Protein AF-A0A924D1F7-F1 (afdb_monomer_lite)

pLDDT: mean 84.64, std 11.6, range [33.31, 94.0]

Structure (mmCIF, N/CA/C/O backbone):
data_AF-A0A924D1F7-F1
#
_entry.id   AF-A0A924D1F7-F1
#
loop_
_atom_site.group_PDB
_atom_site.id
_atom_site.type_symbol
_atom_site.label_atom_id
_atom_site.label_alt_id
_atom_site.label_comp_id
_atom_site.label_asym_id
_atom_site.label_entity_id
_atom_site.label_seq_id
_atom_site.pdbx_PDB_ins_code
_atom_site.Cartn_x
_atom_site.Cartn_y
_atom_site.Cartn_z
_atom_site.occupancy
_atom_site.B_iso_or_equiv
_atom_site.auth_seq_id
_atom_site.auth_comp_id
_atom_site.auth_asym_id
_atom_site.auth_atom_id
_atom_site.pdbx_PDB_model_num
ATOM 1 N N . THR A 1 1 ? 21.560 -17.458 1.253 1.00 38.59 1 THR A N 1
ATOM 2 C CA . THR A 1 1 ? 20.793 -17.223 0.011 1.00 38.59 1 THR A CA 1
ATOM 3 C C . THR A 1 1 ? 19.340 -17.024 0.379 1.00 38.59 1 THR A C 1
ATOM 5 O O . THR A 1 1 ? 18.522 -17.927 0.281 1.00 38.59 1 THR A O 1
ATOM 8 N N . THR A 1 2 ? 19.023 -15.849 0.911 1.00 34.97 2 THR A N 1
ATOM 9 C CA . THR A 1 2 ? 17.670 -15.541 1.378 1.00 34.97 2 THR A CA 1
ATOM 10 C C . THR A 1 2 ? 16.852 -15.174 0.149 1.00 34.97 2 THR A C 1
ATOM 12 O O . THR A 1 2 ? 17.032 -14.096 -0.413 1.00 34.97 2 THR A O 1
ATOM 15 N N . MET A 1 3 ? 16.043 -16.114 -0.347 1.00 33.31 3 MET A N 1
ATOM 16 C CA . MET A 1 3 ? 15.095 -15.816 -1.418 1.00 33.31 3 MET A CA 1
ATOM 17 C C . MET A 1 3 ? 14.182 -14.687 -0.944 1.00 33.31 3 MET A C 1
ATOM 19 O O . MET A 1 3 ? 13.693 -14.732 0.185 1.00 33.31 3 MET A O 1
ATOM 23 N N . ALA A 1 4 ? 13.990 -13.676 -1.797 1.00 38.66 4 ALA A N 1
ATOM 24 C CA . ALA A 1 4 ? 13.008 -12.621 -1.588 1.00 38.66 4 ALA A CA 1
ATOM 25 C C . ALA A 1 4 ? 11.706 -13.271 -1.113 1.00 38.66 4 ALA A C 1
ATOM 27 O O . ALA A 1 4 ? 11.210 -14.179 -1.781 1.00 38.66 4 ALA A O 1
ATOM 28 N N . GLY A 1 5 ? 11.219 -12.873 0.061 1.00 42.47 5 GLY A N 1
ATOM 29 C CA . GLY A 1 5 ? 10.042 -13.466 0.679 1.00 42.47 5 GLY A CA 1
ATOM 30 C C . GLY A 1 5 ? 8.846 -13.458 -0.273 1.00 42.47 5 GLY A C 1
ATOM 31 O O . GLY A 1 5 ? 8.132 -12.469 -0.374 1.00 42.47 5 GLY A O 1
ATOM 32 N N . GLY A 1 6 ? 8.638 -14.576 -0.969 1.00 53.06 6 GLY A N 1
ATOM 33 C CA . GLY A 1 6 ? 7.310 -15.068 -1.301 1.00 53.06 6 GLY A CA 1
ATOM 34 C C . GLY A 1 6 ? 6.736 -14.852 -2.699 1.00 53.06 6 GLY A C 1
ATOM 35 O O . GLY A 1 6 ? 5.594 -15.252 -2.868 1.00 53.06 6 GLY A O 1
ATOM 36 N N . LEU A 1 7 ? 7.424 -14.300 -3.713 1.00 58.84 7 LEU A N 1
ATOM 37 C CA . LEU A 1 7 ? 6.820 -14.167 -5.063 1.00 58.84 7 LEU A CA 1
ATOM 38 C C . LEU A 1 7 ? 7.816 -14.409 -6.222 1.00 58.84 7 LEU A C 1
ATOM 40 O O . LEU A 1 7 ? 8.256 -13.457 -6.870 1.00 58.84 7 LEU A O 1
ATOM 44 N N . PRO A 1 8 ? 8.144 -15.674 -6.564 1.00 72.38 8 PRO A N 1
ATOM 45 C CA . PRO A 1 8 ? 9.026 -16.014 -7.694 1.00 72.38 8 PRO A CA 1
ATOM 46 C C . PRO A 1 8 ? 8.592 -15.392 -9.030 1.00 72.38 8 PRO A C 1
ATOM 48 O O . PRO A 1 8 ? 9.421 -15.010 -9.856 1.00 72.38 8 PRO A O 1
ATOM 51 N N . TYR A 1 9 ? 7.279 -15.248 -9.226 1.00 76.00 9 TYR A N 1
ATOM 52 C CA . TYR A 1 9 ? 6.703 -14.589 -10.395 1.00 76.00 9 TYR A CA 1
ATOM 53 C C . TYR A 1 9 ? 7.104 -13.111 -10.492 1.00 76.00 9 TYR A C 1
ATOM 55 O O . TYR A 1 9 ? 7.444 -12.639 -11.573 1.00 76.00 9 TYR A O 1
ATOM 63 N N . LEU A 1 10 ? 7.126 -12.397 -9.364 1.00 76.62 10 LEU A N 1
ATOM 64 C CA . LEU A 1 10 ? 7.459 -10.977 -9.321 1.00 76.62 10 LEU A CA 1
ATOM 65 C C . LEU A 1 10 ? 8.921 -10.738 -9.708 1.00 76.62 10 LEU A C 1
ATOM 67 O O . LEU A 1 10 ? 9.206 -9.870 -10.526 1.00 76.62 10 LEU A O 1
ATOM 71 N N . VAL A 1 11 ? 9.840 -11.560 -9.191 1.00 83.12 11 VAL A N 1
ATOM 72 C CA . VAL A 1 11 ? 11.266 -11.494 -9.557 1.00 83.12 11 VAL A CA 1
ATOM 73 C C . VAL A 1 11 ? 11.446 -11.724 -11.057 1.00 83.12 11 VAL A C 1
ATOM 75 O O . VAL A 1 11 ? 12.162 -10.975 -11.721 1.00 83.12 11 VAL A O 1
ATOM 78 N N . ARG A 1 12 ? 10.753 -12.725 -11.615 1.00 87.12 12 ARG A N 1
ATOM 79 C CA . ARG A 1 12 ? 10.795 -13.012 -13.053 1.00 87.12 12 ARG A CA 1
ATOM 80 C C . ARG A 1 12 ? 10.234 -11.859 -13.884 1.00 87.12 12 ARG A C 1
ATOM 82 O O . ARG A 1 12 ? 10.818 -11.523 -14.911 1.00 87.12 12 ARG A O 1
ATOM 89 N N . LEU A 1 13 ? 9.130 -11.257 -13.447 1.00 87.62 13 LEU A N 1
ATOM 90 C CA . LEU A 1 13 ? 8.507 -10.122 -14.123 1.00 87.62 13 LEU A CA 1
ATOM 91 C C . LEU A 1 13 ? 9.437 -8.902 -14.139 1.00 87.62 13 LEU A C 1
ATOM 93 O O . LEU A 1 13 ? 9.638 -8.313 -15.197 1.00 87.62 13 LEU A O 1
ATOM 97 N N . ILE A 1 14 ? 10.055 -8.568 -13.003 1.00 88.62 14 ILE A N 1
ATOM 98 C CA . ILE A 1 14 ? 11.011 -7.455 -12.904 1.00 88.62 14 ILE A CA 1
ATOM 99 C C . ILE A 1 14 ? 12.223 -7.710 -13.804 1.00 88.62 14 ILE A C 1
ATOM 101 O O . ILE A 1 14 ? 12.596 -6.838 -14.584 1.00 88.62 14 ILE A O 1
ATOM 105 N N . ALA A 1 15 ? 12.811 -8.909 -13.754 1.00 89.50 15 ALA A N 1
ATOM 106 C CA . ALA A 1 15 ? 13.954 -9.256 -14.599 1.00 89.50 15 ALA A CA 1
ATOM 107 C C . ALA A 1 15 ? 13.609 -9.172 -16.096 1.00 89.50 15 ALA A C 1
ATOM 109 O O . ALA A 1 15 ? 14.399 -8.664 -16.892 1.00 89.50 15 ALA A O 1
ATOM 110 N N . HIS A 1 16 ? 12.410 -9.622 -16.477 1.00 91.81 16 HIS A N 1
ATOM 111 C CA . HIS A 1 16 ? 11.928 -9.514 -17.849 1.00 91.81 16 HIS A CA 1
ATOM 112 C C . HIS A 1 16 ? 11.778 -8.050 -18.289 1.00 91.81 16 HIS A C 1
ATOM 114 O O . HIS A 1 16 ? 12.296 -7.675 -19.339 1.00 91.81 16 HIS A O 1
ATOM 120 N N . GLN A 1 17 ? 11.142 -7.211 -17.466 1.00 92.31 17 GLN A N 1
ATOM 121 C CA . GLN A 1 17 ? 10.971 -5.782 -17.744 1.00 92.31 17 GLN A CA 1
ATOM 122 C C . GLN A 1 17 ? 12.311 -5.030 -17.807 1.00 92.31 17 GLN A C 1
ATOM 124 O O . GLN A 1 17 ? 12.478 -4.152 -18.651 1.00 92.31 17 GLN A O 1
ATOM 129 N N . ALA A 1 18 ? 13.291 -5.407 -16.980 1.00 92.12 18 ALA A N 1
ATOM 130 C CA . ALA A 1 18 ? 14.633 -4.821 -17.009 1.00 92.12 18 ALA A CA 1
ATOM 131 C C . ALA A 1 18 ? 15.386 -5.195 -18.294 1.00 92.12 18 ALA A C 1
ATOM 133 O O . ALA A 1 18 ? 16.051 -4.353 -18.896 1.00 92.12 18 ALA A O 1
ATOM 134 N N . GLY A 1 19 ? 15.227 -6.438 -18.761 1.00 91.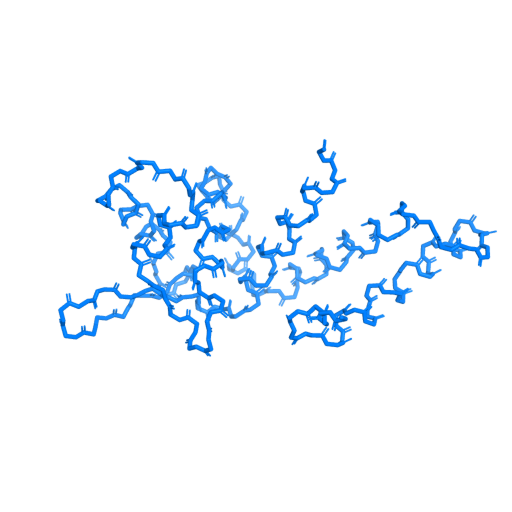88 19 GLY A N 1
ATOM 135 C CA . GLY A 1 19 ? 15.736 -6.870 -20.061 1.00 91.88 19 GLY A CA 1
ATOM 136 C C . GLY A 1 19 ? 15.128 -6.074 -21.219 1.00 91.88 19 GLY A C 1
ATOM 137 O O . GLY A 1 19 ? 15.863 -5.618 -22.092 1.00 91.88 19 GLY A O 1
ATOM 138 N N . LEU A 1 20 ? 13.810 -5.842 -21.201 1.00 94.00 20 LEU A N 1
ATOM 139 C CA . LEU A 1 20 ? 13.142 -5.006 -22.205 1.00 94.00 20 LEU A CA 1
ATOM 140 C C . LEU A 1 20 ? 13.658 -3.560 -22.179 1.00 94.00 20 LEU A C 1
ATOM 142 O O . LEU A 1 20 ? 13.978 -3.021 -23.231 1.00 94.00 20 LEU A O 1
ATOM 146 N N . ALA A 1 21 ? 13.827 -2.957 -20.998 1.00 92.62 21 ALA A N 1
ATOM 147 C CA . ALA A 1 21 ? 14.371 -1.602 -20.871 1.00 92.62 21 ALA A CA 1
ATOM 148 C C . ALA A 1 21 ? 15.816 -1.482 -21.403 1.00 92.62 21 ALA A C 1
ATOM 150 O O . ALA A 1 21 ? 16.157 -0.503 -22.073 1.00 92.62 21 ALA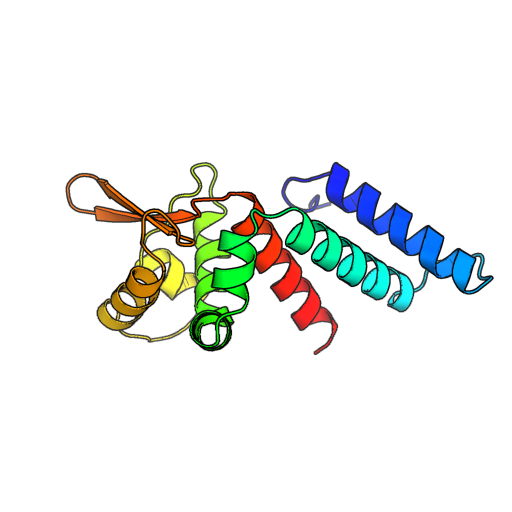 A O 1
ATOM 151 N N . ALA A 1 22 ? 16.658 -2.494 -21.170 1.00 92.38 22 ALA A N 1
ATOM 152 C CA . ALA A 1 22 ? 18.009 -2.536 -21.726 1.00 92.38 22 ALA A CA 1
ATOM 153 C C . ALA A 1 22 ? 17.996 -2.644 -23.264 1.00 92.38 22 ALA A C 1
ATOM 155 O O . ALA A 1 22 ? 18.752 -1.935 -23.936 1.00 92.38 22 ALA A O 1
ATOM 156 N N . LEU A 1 23 ? 17.105 -3.475 -23.820 1.00 93.31 23 LEU A N 1
ATOM 157 C CA . LEU A 1 23 ? 16.926 -3.632 -25.267 1.00 93.31 23 LEU A CA 1
ATOM 158 C C . LEU A 1 23 ? 16.369 -2.366 -25.930 1.00 93.31 23 LEU A C 1
ATOM 160 O O . LEU A 1 23 ? 16.868 -1.982 -26.988 1.00 93.31 23 LEU A O 1
ATOM 164 N N . ASP A 1 24 ? 15.416 -1.677 -25.293 1.00 92.31 24 ASP A N 1
ATOM 165 C CA . ASP A 1 24 ? 14.909 -0.368 -25.734 1.00 92.31 24 ASP A CA 1
ATOM 166 C C . ASP A 1 24 ? 16.060 0.653 -25.831 1.00 92.31 24 ASP A C 1
ATOM 168 O O . ASP A 1 24 ? 16.145 1.441 -26.774 1.00 92.31 24 ASP A O 1
ATOM 172 N N . GLY A 1 25 ? 17.009 0.582 -24.891 1.00 90.12 25 GLY A N 1
ATOM 173 C CA . GLY A 1 25 ? 18.251 1.356 -24.892 1.00 90.12 25 GLY A CA 1
ATOM 174 C C . GLY A 1 25 ? 19.353 0.831 -25.822 1.00 90.12 25 GLY A C 1
ATOM 175 O O . GLY A 1 25 ? 20.470 1.343 -25.759 1.00 90.12 25 GLY A O 1
ATOM 176 N N . ARG A 1 26 ? 19.077 -0.184 -26.656 1.00 92.06 26 ARG A N 1
ATOM 177 C CA . ARG A 1 26 ? 20.029 -0.879 -27.550 1.00 92.06 26 ARG A CA 1
ATOM 178 C C . ARG A 1 26 ? 21.270 -1.442 -26.846 1.00 92.06 26 ARG A C 1
ATOM 180 O O . ARG A 1 26 ? 22.347 -1.515 -27.439 1.00 92.06 26 ARG A O 1
ATOM 187 N N . ARG A 1 27 ? 21.139 -1.847 -25.583 1.00 91.38 27 ARG A N 1
ATOM 188 C CA . ARG A 1 27 ? 22.220 -2.439 -24.785 1.00 91.38 27 ARG A CA 1
ATOM 189 C C . ARG A 1 27 ? 22.011 -3.940 -24.617 1.00 91.38 27 ARG A C 1
ATOM 191 O O . ARG A 1 27 ? 20.888 -4.417 -24.509 1.00 91.38 27 ARG A O 1
ATOM 198 N N . SER A 1 28 ? 23.115 -4.682 -24.561 1.00 87.31 28 SER A N 1
ATOM 199 C CA . SER A 1 28 ? 23.134 -6.132 -24.311 1.00 87.31 28 SER A CA 1
ATOM 200 C C . SER A 1 28 ? 23.279 -6.497 -22.827 1.00 87.31 28 SER A C 1
ATOM 202 O O . SER A 1 28 ? 23.167 -7.667 -22.472 1.00 87.31 28 SER A O 1
ATOM 204 N N . GLY A 1 29 ? 23.541 -5.508 -21.967 1.00 89.94 29 GLY A N 1
ATOM 205 C CA . GLY A 1 29 ? 23.685 -5.668 -20.523 1.00 89.94 29 GLY A CA 1
ATOM 206 C C . GLY A 1 29 ? 22.628 -4.871 -19.764 1.00 89.94 29 GLY A C 1
ATOM 207 O O . GLY A 1 29 ? 22.344 -3.720 -20.108 1.00 89.94 29 GLY A O 1
ATOM 208 N N . VAL A 1 30 ? 22.074 -5.493 -18.723 1.00 90.31 30 VAL A N 1
ATOM 209 C CA . VAL A 1 30 ? 21.143 -4.864 -17.780 1.00 90.31 30 VAL A CA 1
ATOM 210 C C . VAL A 1 30 ? 21.947 -4.068 -16.755 1.00 90.31 30 VAL A C 1
ATOM 212 O O . VAL A 1 30 ? 22.905 -4.581 -16.181 1.00 90.31 30 VAL A O 1
ATOM 215 N N . SER A 1 31 ? 21.553 -2.818 -16.540 1.00 91.88 31 SER A N 1
ATOM 216 C CA . SER A 1 31 ? 22.114 -1.922 -15.527 1.00 91.88 31 SER A CA 1
ATOM 217 C C . SER A 1 31 ? 21.144 -1.723 -14.361 1.00 91.88 31 SER A C 1
ATOM 219 O O . SER A 1 31 ? 19.946 -1.989 -14.485 1.00 91.88 31 SER A O 1
ATOM 221 N N . ASP A 1 32 ? 21.631 -1.160 -13.256 1.00 88.62 32 ASP A N 1
ATOM 222 C CA . ASP A 1 32 ? 20.789 -0.804 -12.105 1.00 88.62 32 ASP A CA 1
ATOM 223 C C . ASP A 1 32 ? 19.662 0.168 -12.484 1.00 88.62 32 ASP A C 1
ATOM 225 O O . ASP A 1 32 ? 18.553 0.097 -11.952 1.00 88.62 32 ASP A O 1
ATOM 229 N N . ASN A 1 33 ? 19.904 1.044 -13.465 1.00 89.31 33 ASN A N 1
ATOM 230 C CA . ASN A 1 33 ? 18.881 1.956 -13.964 1.00 89.31 33 ASN A CA 1
ATOM 231 C C . ASN A 1 33 ? 17.746 1.218 -14.696 1.00 89.31 33 ASN A C 1
ATOM 233 O O . ASN A 1 33 ? 16.588 1.610 -14.573 1.00 89.31 33 ASN A O 1
ATOM 237 N N . ASP A 1 34 ? 18.047 0.131 -15.409 1.00 90.44 34 ASP A N 1
ATOM 238 C CA . ASP A 1 34 ? 17.024 -0.697 -16.063 1.00 90.44 34 ASP A CA 1
ATOM 239 C C . ASP A 1 34 ? 16.192 -1.460 -15.039 1.00 90.44 34 ASP A C 1
ATOM 241 O O . ASP A 1 34 ? 14.974 -1.554 -15.179 1.00 90.44 34 ASP A O 1
ATOM 245 N N . ALA A 1 35 ? 16.839 -1.964 -13.983 1.00 88.06 35 ALA A N 1
ATOM 246 C CA . ALA A 1 35 ? 16.146 -2.584 -12.862 1.00 88.06 35 ALA A CA 1
ATOM 247 C C . ALA A 1 35 ? 15.203 -1.581 -12.184 1.00 88.06 35 ALA A C 1
ATOM 249 O O . ALA A 1 35 ? 14.047 -1.909 -11.932 1.00 88.06 35 ALA A O 1
ATOM 250 N N . ARG A 1 36 ? 15.640 -0.336 -11.965 1.00 88.62 36 ARG A N 1
ATOM 251 C CA . ARG A 1 36 ? 14.782 0.723 -11.418 1.00 88.62 36 ARG A CA 1
ATOM 252 C C . ARG A 1 36 ? 13.564 0.991 -12.305 1.00 88.62 36 ARG A C 1
ATOM 254 O O . ARG A 1 36 ? 12.443 0.919 -11.813 1.00 88.62 36 ARG A O 1
ATOM 261 N N . ILE A 1 37 ? 13.767 1.210 -13.607 1.00 90.44 37 ILE A N 1
ATOM 262 C CA . ILE A 1 37 ? 12.675 1.422 -14.577 1.00 90.44 37 ILE A CA 1
ATOM 263 C C . ILE A 1 37 ? 11.705 0.233 -14.582 1.00 90.44 37 ILE A C 1
ATOM 265 O O . ILE A 1 37 ? 10.488 0.412 -14.625 1.00 90.44 37 ILE A O 1
ATOM 269 N N . ALA A 1 38 ? 12.227 -0.991 -14.519 1.00 90.38 38 ALA A N 1
ATOM 270 C CA . ALA A 1 38 ? 11.417 -2.198 -14.475 1.00 90.38 38 ALA A CA 1
ATOM 271 C C . ALA A 1 38 ? 10.523 -2.252 -13.234 1.00 90.38 38 ALA A C 1
ATOM 273 O O . ALA A 1 38 ? 9.340 -2.568 -13.344 1.00 90.38 38 ALA A O 1
ATOM 274 N N . VAL A 1 39 ? 11.065 -1.917 -12.062 1.00 89.00 39 VAL A N 1
ATOM 275 C CA . VAL A 1 39 ? 10.294 -1.883 -10.816 1.00 89.00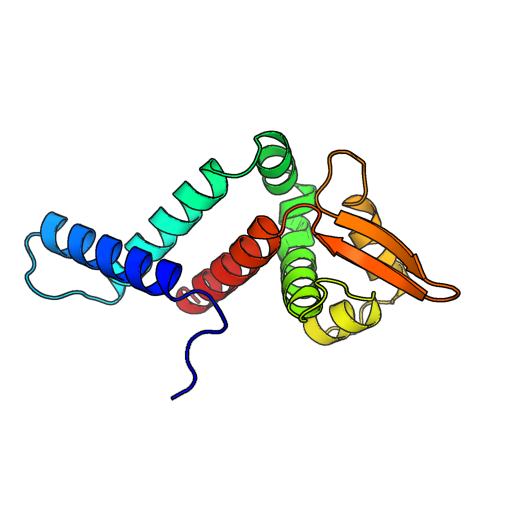 39 VAL A CA 1
ATOM 276 C C . VAL A 1 39 ? 9.243 -0.764 -10.856 1.00 89.00 39 VAL A C 1
ATOM 278 O O . VAL A 1 39 ? 8.103 -1.015 -10.473 1.00 89.00 39 VAL A O 1
ATOM 281 N N . GLU A 1 40 ? 9.561 0.418 -11.400 1.00 90.00 40 GLU A N 1
ATOM 282 C CA . GLU A 1 40 ? 8.596 1.520 -11.594 1.00 90.00 40 GLU A CA 1
ATOM 283 C C . GLU A 1 40 ? 7.434 1.111 -12.513 1.00 90.00 40 GLU A C 1
ATOM 285 O O . GLU A 1 40 ? 6.268 1.365 -12.195 1.00 90.00 40 GLU A O 1
ATOM 290 N N . ARG A 1 41 ? 7.729 0.429 -13.629 1.00 90.00 41 ARG A N 1
ATOM 291 C CA . ARG A 1 41 ? 6.709 -0.111 -14.544 1.00 90.00 41 ARG A CA 1
ATOM 292 C C . ARG A 1 41 ? 5.831 -1.141 -13.841 1.00 90.00 41 ARG A C 1
ATOM 294 O O . ARG A 1 41 ? 4.612 -1.017 -13.866 1.00 90.00 41 ARG A O 1
ATOM 301 N N . VAL A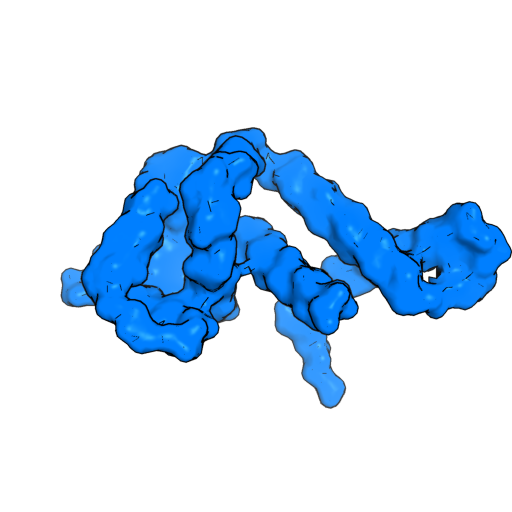 1 42 ? 6.438 -2.101 -13.142 1.00 89.00 42 VAL A N 1
ATOM 302 C CA . VAL A 1 42 ? 5.696 -3.133 -12.403 1.00 89.00 42 VAL A CA 1
ATOM 303 C C . VAL A 1 42 ? 4.813 -2.523 -11.316 1.00 89.00 42 VAL A C 1
ATOM 305 O O . VAL A 1 42 ? 3.665 -2.932 -11.184 1.00 89.00 42 VAL A O 1
ATOM 308 N N . LEU A 1 43 ? 5.296 -1.535 -10.557 1.00 87.88 43 LEU A N 1
ATOM 309 C CA . LEU A 1 43 ? 4.482 -0.831 -9.561 1.00 87.88 43 LEU A CA 1
ATOM 310 C C . LEU A 1 43 ? 3.317 -0.072 -10.202 1.00 87.88 43 LEU A C 1
ATOM 312 O O . LEU A 1 43 ? 2.214 -0.076 -9.657 1.00 87.88 43 LEU A O 1
ATOM 316 N N . THR A 1 44 ? 3.553 0.554 -11.356 1.00 88.88 44 THR A N 1
ATOM 317 C CA . THR A 1 44 ? 2.521 1.267 -12.118 1.00 88.88 44 THR A CA 1
ATOM 318 C C . THR A 1 44 ? 1.431 0.309 -12.593 1.00 88.88 44 THR A C 1
ATOM 320 O O . THR A 1 44 ? 0.250 0.541 -12.328 1.00 88.88 44 THR A O 1
ATOM 323 N N . ASP A 1 45 ? 1.824 -0.800 -13.217 1.00 87.31 45 ASP A N 1
ATOM 324 C CA . ASP A 1 45 ? 0.912 -1.837 -13.7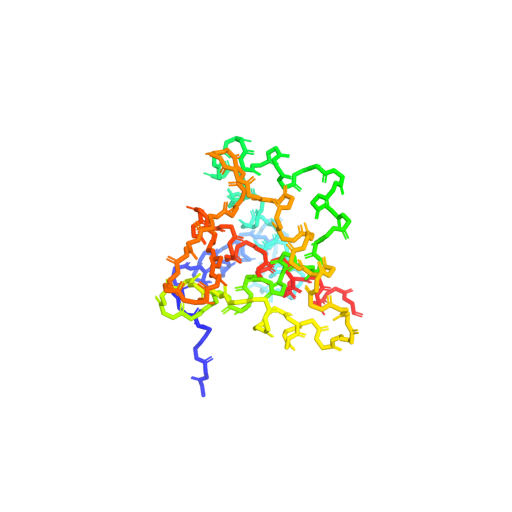03 1.00 87.31 45 ASP A CA 1
ATOM 325 C C . ASP A 1 45 ? 0.157 -2.501 -12.546 1.00 87.31 45 ASP A C 1
ATOM 327 O O . ASP A 1 45 ? -1.050 -2.738 -12.626 1.00 87.31 45 ASP A O 1
ATOM 331 N N . TRP A 1 46 ? 0.841 -2.752 -11.426 1.00 87.06 46 TRP A N 1
ATOM 332 C CA . TRP A 1 46 ? 0.216 -3.303 -10.231 1.00 87.06 46 TRP A CA 1
ATOM 333 C C . TRP A 1 46 ? -0.813 -2.326 -9.664 1.00 87.06 46 TRP A C 1
ATOM 335 O O . TRP A 1 46 ? -1.957 -2.721 -9.437 1.00 87.06 46 TRP A O 1
ATOM 345 N N . ASN A 1 47 ? -0.475 -1.044 -9.511 1.00 86.50 47 ASN A N 1
ATOM 346 C CA . ASN A 1 47 ? -1.437 -0.035 -9.076 1.00 86.50 47 ASN A CA 1
ATOM 347 C C . ASN A 1 47 ? -2.650 0.028 -10.021 1.00 86.50 47 ASN A C 1
ATOM 349 O O . ASN A 1 47 ? -3.788 0.044 -9.556 1.00 86.50 47 ASN A O 1
ATOM 353 N N . ALA A 1 48 ? -2.424 -0.021 -11.337 1.00 86.94 48 ALA A N 1
ATOM 354 C CA . ALA A 1 48 ? -3.489 -0.042 -12.339 1.00 86.94 48 ALA A CA 1
ATOM 355 C C . ALA A 1 48 ? -4.374 -1.302 -12.254 1.00 86.94 48 ALA A C 1
ATOM 357 O O . ALA A 1 48 ? -5.572 -1.225 -12.532 1.00 86.94 48 ALA A O 1
ATOM 358 N N . SER A 1 49 ? -3.814 -2.439 -11.828 1.00 86.12 49 SER A N 1
ATOM 359 C CA . SER A 1 49 ? -4.552 -3.695 -11.622 1.00 86.12 49 SER A CA 1
ATOM 360 C C . SER A 1 49 ? -5.438 -3.696 -10.369 1.00 86.12 49 SER A C 1
ATOM 362 O O . SER A 1 49 ? -6.358 -4.511 -10.260 1.00 86.12 49 SER A O 1
ATOM 364 N N . LEU A 1 50 ? -5.191 -2.792 -9.410 1.00 86.19 50 LEU A N 1
ATOM 365 C CA . LEU A 1 50 ? -6.011 -2.687 -8.206 1.00 86.19 50 LEU A CA 1
ATOM 366 C C . LEU A 1 50 ? -7.415 -2.169 -8.547 1.00 86.19 50 LEU A C 1
ATOM 368 O O . LEU A 1 50 ? -7.582 -1.382 -9.479 1.00 86.19 50 LEU A O 1
ATOM 372 N N . PRO A 1 51 ? -8.452 -2.522 -7.767 1.00 87.88 51 PRO A N 1
ATOM 373 C CA . PRO A 1 51 ? -9.777 -1.947 -7.961 1.00 87.88 51 PRO A CA 1
ATOM 374 C C . PRO A 1 51 ? -9.731 -0.414 -7.916 1.00 87.88 51 PRO A C 1
ATOM 376 O O . PRO A 1 51 ? -9.125 0.156 -7.011 1.00 87.88 51 PRO A O 1
ATOM 379 N N . ARG A 1 52 ? -10.437 0.268 -8.830 1.00 86.81 52 ARG A N 1
ATOM 380 C CA . ARG A 1 52 ? -10.420 1.744 -8.960 1.00 86.81 52 ARG A CA 1
ATOM 381 C C . ARG A 1 52 ? -10.615 2.490 -7.633 1.00 86.81 52 ARG A C 1
ATOM 383 O O . ARG A 1 52 ? -9.986 3.511 -7.399 1.00 86.81 52 ARG A O 1
ATOM 390 N N . ARG A 1 53 ? -11.453 1.962 -6.738 1.00 85.44 53 ARG A N 1
ATOM 391 C CA . ARG A 1 53 ? -11.680 2.514 -5.388 1.00 85.44 53 ARG A CA 1
ATOM 392 C C . ARG A 1 53 ? -10.423 2.522 -4.507 1.00 85.44 53 ARG A C 1
ATOM 394 O O . ARG A 1 53 ? -10.199 3.481 -3.781 1.00 85.44 53 ARG A O 1
ATOM 401 N N . VAL A 1 54 ? -9.601 1.478 -4.601 1.00 87.69 54 VAL A N 1
ATOM 402 C CA . VAL A 1 54 ? -8.339 1.343 -3.862 1.00 87.69 54 VAL A CA 1
ATOM 403 C C . VAL A 1 54 ? -7.329 2.341 -4.408 1.00 87.69 54 VAL A C 1
ATOM 405 O O . VAL A 1 54 ? -6.707 3.049 -3.627 1.00 87.69 54 VAL A O 1
ATOM 408 N N . GLN A 1 55 ? -7.243 2.464 -5.737 1.00 89.38 55 GLN A N 1
ATOM 409 C CA . GLN A 1 55 ? -6.409 3.479 -6.386 1.00 89.38 55 GLN A CA 1
ATOM 410 C C . GLN A 1 55 ? -6.801 4.891 -5.934 1.00 89.38 55 GLN A C 1
ATOM 412 O O . GLN A 1 55 ? -5.940 5.695 -5.595 1.00 89.38 55 GLN A O 1
ATOM 417 N N . VAL A 1 56 ? -8.109 5.179 -5.873 1.00 88.81 56 VAL A N 1
ATOM 418 C CA . VAL A 1 56 ? -8.617 6.457 -5.359 1.00 88.81 56 VAL A CA 1
ATOM 419 C C . VAL A 1 56 ? -8.221 6.653 -3.899 1.00 88.81 56 VAL A C 1
ATOM 421 O O . VAL A 1 56 ? -7.726 7.727 -3.590 1.00 88.81 56 VAL A O 1
ATOM 424 N N . SER A 1 57 ? -8.395 5.655 -3.020 1.00 88.56 57 SER A N 1
ATOM 425 C CA . SER A 1 57 ? -8.012 5.780 -1.602 1.00 88.56 57 SER A CA 1
ATOM 426 C C . SER A 1 57 ? -6.506 6.034 -1.438 1.00 88.56 57 SER A C 1
ATOM 428 O O . SER A 1 57 ? -6.124 6.986 -0.765 1.00 88.56 57 SER A O 1
ATOM 430 N N . LEU A 1 58 ? -5.652 5.285 -2.146 1.00 88.12 58 LEU A N 1
ATOM 431 C CA . LEU A 1 58 ? -4.195 5.485 -2.141 1.00 88.12 58 LEU A CA 1
ATOM 432 C C . LEU A 1 58 ? -3.768 6.839 -2.737 1.00 88.12 58 LEU A C 1
ATOM 434 O O . LEU A 1 58 ? -2.752 7.396 -2.331 1.00 88.12 58 LEU A O 1
ATOM 438 N N . GLY A 1 59 ? -4.538 7.384 -3.683 1.00 87.75 59 GLY A N 1
ATOM 439 C CA . GLY A 1 59 ? -4.276 8.683 -4.309 1.00 87.75 59 GLY A CA 1
ATOM 440 C C . GLY A 1 59 ? -4.685 9.900 -3.469 1.00 87.75 59 GLY A C 1
ATOM 441 O O . GLY A 1 59 ? -4.330 11.031 -3.822 1.00 87.75 59 GLY A O 1
ATOM 442 N N . ARG A 1 60 ? -5.422 9.705 -2.368 1.00 89.38 60 ARG A N 1
ATOM 443 C CA . ARG A 1 60 ? -5.852 10.793 -1.474 1.00 89.38 60 ARG A CA 1
ATOM 444 C C . ARG A 1 60 ? -4.666 11.473 -0.792 1.00 89.38 60 ARG A C 1
ATOM 446 O O . ARG A 1 60 ? -3.595 10.889 -0.631 1.00 89.38 60 ARG A O 1
ATOM 453 N N . GLU A 1 61 ? -4.852 12.729 -0.401 1.00 87.25 61 GLU A N 1
ATOM 454 C CA . GLU A 1 61 ? -3.830 13.478 0.335 1.00 87.25 61 GLU A CA 1
ATOM 455 C C . GLU A 1 61 ? -3.587 12.857 1.715 1.00 87.25 61 GLU A C 1
ATOM 457 O O . GLU A 1 61 ? -2.443 12.685 2.123 1.00 87.25 61 GLU A O 1
ATOM 462 N N . GLU A 1 62 ? -4.641 12.385 2.381 1.00 86.94 62 GLU A N 1
ATOM 463 C CA . GLU A 1 62 ? -4.547 11.720 3.678 1.00 86.94 62 GLU A CA 1
ATOM 464 C C . GLU A 1 62 ? -3.709 10.438 3.612 1.00 86.94 62 GLU A C 1
ATOM 466 O O . GLU A 1 62 ? -2.902 10.185 4.507 1.00 86.94 62 GLU A O 1
ATOM 471 N N . ALA A 1 63 ? -3.857 9.641 2.549 1.00 86.69 63 ALA A N 1
ATOM 472 C CA . ALA A 1 63 ? -3.047 8.442 2.340 1.00 86.69 63 ALA A CA 1
ATOM 473 C C . ALA A 1 63 ? -1.574 8.794 2.103 1.00 86.69 63 ALA A C 1
ATOM 475 O O . ALA A 1 63 ? -0.693 8.128 2.641 1.00 86.69 63 ALA A O 1
ATOM 476 N N . ARG A 1 64 ? -1.299 9.875 1.362 1.00 87.19 64 ARG A N 1
ATOM 477 C CA . ARG A 1 64 ? 0.065 10.377 1.138 1.00 87.19 64 ARG A CA 1
ATOM 478 C C . ARG A 1 64 ? 0.714 10.895 2.422 1.00 87.19 64 ARG A C 1
ATOM 480 O O . ARG A 1 64 ? 1.871 10.578 2.680 1.00 87.19 64 ARG A O 1
ATOM 487 N N . LEU A 1 65 ? -0.027 11.625 3.255 1.00 88.31 65 LEU A N 1
ATOM 488 C CA . LEU A 1 65 ? 0.454 12.106 4.557 1.00 88.31 65 LEU A CA 1
ATOM 489 C C . LEU A 1 65 ? 0.749 10.954 5.527 1.00 88.31 65 LEU A C 1
ATOM 491 O O . LEU A 1 65 ? 1.711 11.015 6.288 1.00 88.31 65 LEU A O 1
ATOM 495 N N . ASN A 1 66 ? -0.048 9.886 5.472 1.00 90.00 66 ASN A N 1
ATOM 496 C CA . ASN A 1 66 ? 0.114 8.699 6.312 1.00 90.00 66 ASN A CA 1
ATOM 497 C C . ASN A 1 66 ? 0.838 7.553 5.583 1.00 90.00 66 ASN A C 1
ATOM 499 O O . ASN A 1 66 ? 0.748 6.400 6.000 1.00 90.00 66 ASN A O 1
ATOM 503 N N . TRP A 1 67 ? 1.580 7.840 4.509 1.00 91.19 67 TRP A N 1
ATOM 504 C CA . TRP A 1 67 ? 2.269 6.806 3.733 1.00 91.19 67 TRP A CA 1
ATOM 505 C C . TRP A 1 67 ? 3.257 5.975 4.572 1.00 91.19 67 TRP A C 1
ATOM 507 O O . TRP A 1 67 ? 3.233 4.746 4.462 1.00 91.19 67 TRP A O 1
ATOM 517 N N . PRO A 1 68 ? 4.064 6.574 5.478 1.00 91.19 68 PRO A N 1
ATOM 518 C CA . PRO A 1 68 ? 4.927 5.801 6.372 1.00 91.19 68 PRO A CA 1
ATOM 519 C C . PRO A 1 68 ? 4.147 4.867 7.309 1.00 91.19 68 PRO A C 1
ATOM 521 O O . PRO A 1 68 ? 4.570 3.733 7.524 1.00 91.19 68 PRO A O 1
ATOM 524 N N . LEU A 1 69 ? 2.988 5.309 7.812 1.00 92.94 69 LEU A N 1
ATOM 525 C CA . LEU A 1 69 ? 2.095 4.495 8.643 1.00 92.94 69 LEU A CA 1
ATOM 526 C C . LEU A 1 69 ? 1.546 3.298 7.856 1.00 92.94 69 LEU A C 1
ATOM 528 O O . LEU A 1 69 ? 1.566 2.177 8.354 1.00 92.94 69 LEU A O 1
ATOM 532 N N . LEU A 1 70 ? 1.100 3.516 6.615 1.00 93.00 70 LEU A N 1
ATOM 533 C CA . LEU A 1 70 ? 0.601 2.446 5.745 1.00 93.00 70 LEU A CA 1
ATOM 534 C C . LEU A 1 70 ? 1.699 1.425 5.404 1.00 93.00 70 LEU A C 1
ATOM 536 O O . LEU A 1 70 ? 1.428 0.226 5.373 1.00 93.00 70 LEU A O 1
ATOM 540 N N . ILE A 1 71 ? 2.943 1.871 5.197 1.00 92.75 71 ILE A N 1
ATOM 541 C CA . ILE A 1 71 ? 4.094 0.975 5.000 1.00 92.75 71 ILE A CA 1
ATOM 542 C C . ILE A 1 71 ? 4.377 0.158 6.265 1.00 92.75 71 ILE A C 1
ATOM 544 O O . ILE A 1 71 ? 4.584 -1.050 6.162 1.00 92.75 71 ILE A O 1
ATOM 548 N N . ALA A 1 72 ? 4.379 0.785 7.444 1.00 92.38 72 ALA A N 1
ATOM 549 C CA . ALA A 1 72 ? 4.588 0.085 8.710 1.00 92.38 72 ALA A CA 1
ATOM 550 C C . ALA A 1 72 ? 3.482 -0.951 8.967 1.00 92.38 72 ALA A C 1
ATOM 552 O O . ALA A 1 72 ? 3.777 -2.098 9.285 1.00 92.38 72 ALA A O 1
ATOM 553 N N . ALA A 1 73 ? 2.224 -0.595 8.697 1.00 92.56 73 ALA A N 1
ATOM 554 C CA . ALA A 1 73 ? 1.099 -1.525 8.714 1.00 92.56 73 ALA A CA 1
ATOM 555 C C . ALA A 1 73 ? 1.287 -2.694 7.735 1.00 92.56 73 ALA A C 1
ATOM 557 O O . ALA A 1 73 ? 1.002 -3.841 8.072 1.00 92.56 73 ALA A O 1
ATOM 558 N N . ALA A 1 74 ? 1.797 -2.437 6.527 1.00 91.94 74 ALA A N 1
ATOM 559 C CA . ALA A 1 74 ? 2.071 -3.488 5.548 1.00 91.94 74 ALA A CA 1
ATOM 560 C C . ALA A 1 74 ? 3.201 -4.435 5.988 1.00 91.94 74 ALA A C 1
ATOM 562 O O . ALA A 1 74 ? 3.153 -5.619 5.657 1.00 91.94 74 ALA A O 1
ATOM 563 N N . ARG A 1 75 ? 4.197 -3.940 6.736 1.00 90.38 75 ARG A N 1
ATOM 564 C CA . ARG A 1 75 ? 5.257 -4.772 7.334 1.00 90.38 75 ARG A CA 1
ATOM 565 C C . ARG A 1 75 ? 4.728 -5.599 8.495 1.00 90.38 75 ARG A C 1
ATOM 567 O O . ARG A 1 75 ? 4.913 -6.813 8.489 1.00 90.38 75 ARG A O 1
ATOM 574 N N . ALA A 1 76 ? 4.006 -4.967 9.414 1.00 91.00 76 ALA A N 1
ATOM 575 C CA . ALA A 1 76 ? 3.367 -5.631 10.544 1.00 91.00 76 ALA A CA 1
ATOM 576 C C . ALA A 1 76 ? 2.420 -6.753 10.075 1.00 91.00 76 ALA A C 1
ATOM 578 O O . ALA A 1 76 ? 2.466 -7.875 10.568 1.00 91.00 76 ALA A O 1
ATOM 579 N N . GLY A 1 77 ? 1.627 -6.485 9.033 1.00 87.81 77 GLY A N 1
ATOM 580 C CA . GLY A 1 77 ? 0.721 -7.450 8.406 1.00 87.81 77 GLY A CA 1
ATOM 581 C C . GLY A 1 77 ? 1.374 -8.425 7.422 1.00 87.81 77 GLY A C 1
ATOM 582 O O . GLY A 1 77 ? 0.653 -9.086 6.681 1.00 87.81 77 GLY A O 1
ATOM 583 N N . SER A 1 78 ? 2.708 -8.514 7.357 1.00 83.38 78 SER A N 1
ATOM 584 C CA . SER A 1 78 ? 3.403 -9.485 6.492 1.00 83.38 78 SER A CA 1
ATOM 585 C C . SER A 1 78 ? 3.448 -10.907 7.071 1.00 83.38 78 SER A C 1
ATOM 587 O O . SER A 1 78 ? 3.961 -11.821 6.422 1.00 83.38 78 SER A O 1
ATOM 589 N N . SER A 1 79 ? 2.894 -11.103 8.275 1.00 74.44 79 SER A N 1
ATOM 590 C CA . SER A 1 79 ? 2.715 -12.419 8.895 1.00 74.44 79 SER A CA 1
ATOM 591 C C . SER A 1 79 ? 1.790 -13.323 8.063 1.00 74.44 79 SER A C 1
ATOM 593 O O . SER A 1 79 ? 1.035 -12.855 7.208 1.00 74.44 79 SER A O 1
ATOM 595 N N . ALA A 1 80 ? 1.835 -14.636 8.322 1.00 66.75 80 ALA A N 1
ATOM 596 C CA . ALA A 1 80 ? 1.088 -15.644 7.559 1.00 66.75 80 ALA A CA 1
ATOM 597 C C . ALA A 1 80 ? -0.431 -15.384 7.510 1.00 66.75 80 ALA A C 1
ATOM 599 O O . ALA A 1 80 ? -1.085 -15.730 6.525 1.00 66.75 80 ALA A O 1
ATOM 600 N N . ASP A 1 81 ? -0.971 -14.727 8.536 1.00 78.38 81 ASP A N 1
ATOM 601 C CA . ASP A 1 81 ? -2.410 -14.536 8.707 1.00 78.38 81 ASP A CA 1
ATOM 602 C C . ASP A 1 81 ? -2.873 -13.166 8.168 1.00 78.38 81 ASP A C 1
ATOM 604 O O . ASP A 1 81 ? -4.072 -12.904 8.041 1.00 78.38 81 ASP A O 1
ATOM 608 N N . GLY A 1 82 ? -1.926 -12.270 7.850 1.00 85.31 82 GLY A N 1
ATOM 609 C CA . GLY A 1 82 ? -2.170 -10.917 7.338 1.00 85.31 82 GLY A CA 1
ATOM 610 C C . GLY A 1 82 ? -2.687 -9.911 8.374 1.00 85.31 82 GLY A C 1
ATOM 611 O O . GLY A 1 82 ? -2.901 -8.741 8.044 1.00 85.31 82 GLY A O 1
ATOM 612 N N . TYR A 1 83 ? -2.915 -10.358 9.608 1.00 91.62 83 TYR A N 1
ATOM 613 C CA . TYR A 1 83 ? -3.387 -9.532 10.713 1.00 91.62 83 TYR A CA 1
ATOM 614 C C . TYR A 1 83 ? -2.232 -8.841 11.432 1.00 91.62 83 TYR A C 1
ATOM 616 O O . TYR A 1 83 ? -1.143 -9.402 11.546 1.00 91.62 83 TYR A O 1
ATOM 624 N N . PHE A 1 84 ? -2.506 -7.647 11.951 1.00 92.69 84 PHE A N 1
ATOM 625 C CA . PHE A 1 84 ? -1.577 -6.876 12.771 1.00 92.69 84 PHE A CA 1
ATOM 626 C C . PHE A 1 84 ? -2.314 -6.056 13.836 1.00 92.69 84 PHE A C 1
ATOM 628 O O . PHE A 1 84 ? -3.446 -5.614 13.624 1.00 92.69 84 PHE A O 1
ATOM 635 N N . SER A 1 85 ? -1.673 -5.860 14.981 1.00 92.50 85 SER A N 1
ATOM 636 C CA . SER A 1 85 ? -2.119 -4.984 16.068 1.00 92.50 85 SER A CA 1
ATOM 637 C C . SER A 1 85 ? -1.549 -3.567 15.908 1.00 92.50 85 SER A C 1
ATOM 639 O O . SER A 1 85 ? -0.716 -3.304 15.039 1.00 92.50 85 SER A O 1
ATOM 641 N N . VAL A 1 86 ? -1.988 -2.628 16.751 1.00 91.94 86 VAL A N 1
ATOM 642 C CA . VAL A 1 86 ? -1.402 -1.275 16.796 1.00 91.94 86 VAL A CA 1
ATOM 643 C C . VAL A 1 86 ? 0.052 -1.326 17.280 1.00 91.94 86 VAL A C 1
ATOM 645 O O . VAL A 1 86 ? 0.895 -0.605 16.747 1.00 91.94 86 VAL A O 1
ATOM 648 N N . ASP A 1 87 ? 0.357 -2.205 18.235 1.00 90.25 87 ASP A N 1
ATOM 649 C CA . ASP A 1 87 ? 1.702 -2.370 18.795 1.00 90.25 87 ASP A CA 1
ATOM 650 C C . ASP A 1 87 ? 2.701 -2.898 17.754 1.00 90.25 87 ASP A C 1
ATOM 652 O O . ASP A 1 87 ? 3.844 -2.431 17.693 1.00 90.25 87 ASP A O 1
ATOM 656 N N . ASP A 1 88 ? 2.258 -3.784 16.855 1.00 91.25 88 ASP A N 1
ATOM 657 C CA . ASP A 1 88 ? 3.084 -4.259 15.737 1.00 91.25 88 ASP A CA 1
ATOM 658 C C . ASP A 1 88 ? 3.462 -3.102 14.793 1.00 91.25 88 ASP A C 1
ATOM 660 O O . ASP A 1 88 ? 4.606 -2.985 14.350 1.00 91.25 88 ASP A O 1
ATOM 664 N N . VAL A 1 89 ? 2.521 -2.190 14.518 1.00 91.94 89 VAL A N 1
ATOM 665 C CA . VAL A 1 89 ? 2.768 -1.019 13.658 1.00 91.94 89 VAL A CA 1
ATOM 666 C C . VAL A 1 89 ? 3.714 -0.023 14.322 1.00 91.94 89 VAL A C 1
ATOM 668 O O . VAL A 1 89 ? 4.580 0.535 13.648 1.00 91.94 89 VAL A O 1
ATOM 671 N N . ILE A 1 90 ? 3.581 0.200 15.631 1.00 91.06 90 ILE A N 1
ATOM 672 C CA . ILE A 1 90 ? 4.493 1.068 16.393 1.00 91.06 90 ILE A CA 1
ATOM 673 C C . ILE A 1 90 ? 5.916 0.517 16.351 1.00 91.06 90 ILE A C 1
ATOM 675 O O . ILE A 1 90 ? 6.862 1.272 16.109 1.00 91.06 90 ILE A O 1
ATOM 679 N N . THR A 1 91 ? 6.049 -0.799 16.528 1.00 89.81 91 THR A N 1
ATOM 680 C CA . THR A 1 91 ? 7.332 -1.501 16.443 1.00 89.81 91 THR A CA 1
ATOM 681 C C . THR A 1 91 ? 7.985 -1.264 15.079 1.00 89.81 91 THR A C 1
ATOM 683 O O . THR A 1 91 ? 9.150 -0.877 15.008 1.00 89.81 91 THR A O 1
ATOM 686 N N . GLU A 1 92 ? 7.220 -1.379 13.991 1.00 89.69 92 GLU A N 1
ATOM 687 C CA . GLU A 1 92 ? 7.712 -1.141 12.626 1.00 89.69 92 GLU A CA 1
ATOM 688 C C . GLU A 1 92 ? 8.010 0.334 12.310 1.00 89.69 92 GLU A C 1
ATOM 690 O O . GLU A 1 92 ? 8.915 0.639 11.525 1.00 89.69 92 GLU A O 1
ATOM 695 N N . LEU A 1 93 ? 7.282 1.272 12.923 1.00 86.81 93 LEU A N 1
ATOM 696 C CA . LEU A 1 93 ? 7.542 2.707 12.781 1.00 86.81 93 LEU A CA 1
ATOM 697 C C . LEU A 1 93 ? 8.857 3.137 13.447 1.00 86.81 93 LEU A C 1
ATOM 699 O O . LEU A 1 93 ? 9.345 4.223 13.130 1.00 86.81 93 LEU A O 1
ATOM 703 N N . ASN A 1 94 ? 9.430 2.318 14.342 1.00 77.69 94 ASN A N 1
ATOM 704 C CA . ASN A 1 94 ? 10.582 2.672 15.184 1.00 77.69 94 ASN A CA 1
ATOM 705 C C . ASN A 1 94 ? 10.391 4.031 15.891 1.00 77.69 94 ASN A C 1
ATOM 707 O O . ASN A 1 94 ? 11.335 4.808 16.038 1.00 77.69 94 ASN A O 1
ATOM 711 N N . ASN A 1 95 ? 9.149 4.356 16.263 1.00 68.50 95 ASN A N 1
ATOM 712 C CA . ASN A 1 95 ? 8.756 5.686 16.723 1.00 68.50 95 ASN A CA 1
ATOM 713 C C . ASN A 1 95 ? 8.037 5.611 18.074 1.00 68.50 95 ASN A C 1
ATOM 715 O O . ASN A 1 95 ? 7.321 4.658 18.356 1.00 68.50 95 ASN A O 1
ATOM 719 N N . SER A 1 96 ? 8.162 6.666 18.875 1.00 69.69 96 SER A N 1
ATOM 720 C CA . SER A 1 96 ? 7.513 6.818 20.183 1.00 69.69 96 SER A CA 1
ATOM 721 C C . SER A 1 96 ? 6.108 7.425 20.076 1.00 69.69 96 SER A C 1
ATOM 723 O O . SER A 1 96 ? 5.679 8.156 20.972 1.00 69.69 96 SER A O 1
ATOM 725 N N . GLN A 1 97 ? 5.397 7.207 18.962 1.00 80.75 97 GLN A N 1
ATOM 726 C CA . GLN A 1 97 ? 4.047 7.753 18.829 1.00 80.75 97 GLN A CA 1
ATOM 727 C C . GLN A 1 97 ? 3.102 7.111 19.854 1.00 80.75 97 GLN A C 1
ATOM 729 O O . GLN A 1 97 ? 3.185 5.907 20.093 1.00 80.75 97 GLN A O 1
ATOM 734 N N . PRO A 1 98 ? 2.176 7.886 20.450 1.00 85.88 98 PRO A N 1
ATOM 735 C CA . PRO A 1 98 ? 1.189 7.326 21.361 1.00 85.88 98 PRO A CA 1
ATOM 736 C C . PRO A 1 98 ? 0.326 6.280 20.650 1.00 85.88 98 PRO A C 1
ATOM 738 O O . PRO A 1 98 ? -0.186 6.554 19.562 1.00 85.88 98 PRO A O 1
ATOM 741 N N . VAL A 1 99 ? 0.076 5.141 21.303 1.00 87.69 99 VAL A N 1
ATOM 742 C CA . VAL A 1 99 ? -0.789 4.057 20.790 1.00 87.69 99 VAL A CA 1
ATOM 743 C C . VAL A 1 99 ? -2.129 4.595 20.283 1.00 87.69 99 VAL A C 1
ATOM 745 O O . VAL A 1 99 ? -2.535 4.316 19.158 1.00 87.69 99 VAL A O 1
ATOM 748 N N . ALA A 1 100 ? -2.766 5.474 21.059 1.00 88.69 100 ALA A N 1
ATOM 749 C CA . ALA A 1 100 ? -4.043 6.085 20.694 1.00 88.69 100 ALA A CA 1
ATOM 750 C C . ALA A 1 100 ? -3.979 6.946 19.415 1.00 88.69 100 ALA A C 1
ATOM 752 O O . ALA A 1 100 ? -4.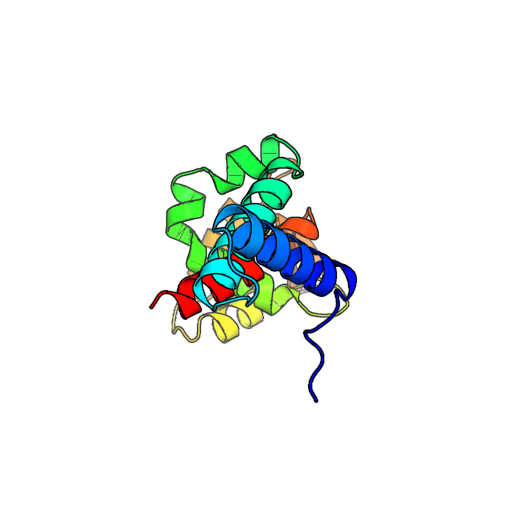975 7.069 18.702 1.00 88.69 100 ALA A O 1
ATOM 753 N N . ALA A 1 101 ? -2.829 7.561 19.112 1.00 89.44 101 ALA A N 1
ATOM 754 C CA . ALA A 1 101 ? -2.654 8.339 17.889 1.00 89.44 101 ALA A CA 1
ATOM 755 C C . ALA A 1 101 ? -2.550 7.418 16.667 1.00 89.44 101 ALA A C 1
ATOM 757 O O . ALA A 1 101 ? -3.268 7.633 15.692 1.00 89.44 101 ALA A O 1
ATOM 758 N N . VAL A 1 102 ? -1.735 6.363 16.763 1.00 90.25 102 VAL A N 1
ATOM 759 C CA . VAL A 1 102 ? -1.577 5.358 15.702 1.00 90.25 102 VAL A CA 1
ATOM 760 C C . VAL A 1 102 ? -2.902 4.652 15.431 1.00 90.25 102 VAL A C 1
ATOM 762 O O . VAL A 1 102 ? -3.316 4.549 14.279 1.00 90.25 102 VAL A O 1
ATOM 765 N N . GLU A 1 103 ? -3.626 4.244 16.475 1.00 91.56 103 GLU A N 1
ATOM 766 C CA . GLU A 1 103 ? -4.940 3.617 16.326 1.00 91.56 103 GLU A CA 1
ATOM 767 C C . GLU A 1 103 ? -5.941 4.549 15.632 1.00 91.56 103 GLU A C 1
ATOM 769 O O . GLU A 1 103 ? -6.619 4.142 14.687 1.00 91.56 103 GLU A O 1
ATOM 774 N N . ARG A 1 104 ? -6.028 5.814 16.063 1.00 90.75 104 ARG A N 1
ATOM 775 C CA . ARG A 1 104 ? -6.902 6.812 15.430 1.00 90.75 104 ARG A CA 1
ATOM 776 C C . ARG A 1 104 ? -6.573 6.972 13.949 1.00 90.75 104 ARG A C 1
ATOM 778 O O . ARG A 1 104 ? -7.493 7.063 13.137 1.00 90.75 104 ARG A O 1
ATOM 785 N N . ASP A 1 105 ? -5.293 7.023 13.600 1.00 90.75 105 ASP A N 1
ATOM 786 C CA . ASP A 1 105 ? -4.860 7.261 12.227 1.00 90.75 105 ASP A CA 1
ATOM 787 C C . ASP A 1 105 ? -5.064 6.012 11.347 1.00 90.75 105 ASP A C 1
ATOM 789 O O . ASP A 1 105 ? -5.531 6.146 10.218 1.00 90.75 105 ASP A O 1
ATOM 793 N N . LEU A 1 106 ? -4.881 4.795 11.881 1.00 91.12 106 LEU A N 1
ATOM 794 C CA . LEU A 1 106 ? -5.286 3.545 11.216 1.00 91.12 106 LEU A CA 1
ATOM 795 C C . LEU A 1 106 ? -6.803 3.474 11.010 1.00 91.12 106 LEU A C 1
ATOM 797 O O . LEU A 1 106 ? -7.271 3.066 9.945 1.00 91.12 106 LEU A O 1
ATOM 801 N N . ARG A 1 107 ? -7.591 3.923 11.996 1.00 91.19 107 ARG A N 1
ATOM 802 C CA . ARG A 1 107 ? -9.058 3.936 11.910 1.00 91.19 107 ARG A CA 1
ATOM 803 C C . ARG A 1 107 ? -9.595 4.811 10.779 1.00 91.19 107 ARG A C 1
ATOM 805 O O . ARG A 1 107 ? -10.684 4.533 10.284 1.00 91.19 107 ARG A O 1
ATOM 812 N N . ARG A 1 108 ? -8.834 5.809 10.316 1.00 89.38 108 ARG A N 1
ATOM 813 C CA . ARG A 1 108 ? -9.202 6.639 9.151 1.00 89.38 108 ARG A CA 1
ATOM 814 C C . ARG A 1 108 ? -9.248 5.858 7.841 1.00 89.38 108 ARG A C 1
ATOM 816 O O . ARG A 1 108 ? -9.924 6.300 6.924 1.00 89.38 108 ARG A O 1
ATOM 823 N N . PHE A 1 109 ? -8.560 4.719 7.773 1.00 90.06 109 PHE A N 1
ATOM 824 C CA . PHE A 1 109 ? -8.522 3.841 6.604 1.00 90.06 109 PHE A CA 1
ATOM 825 C C . PHE A 1 109 ? -9.428 2.612 6.759 1.00 90.06 109 PHE A C 1
ATOM 827 O O . PHE A 1 109 ? -9.314 1.666 5.977 1.00 90.06 109 PHE A O 1
ATOM 834 N N . ILE A 1 110 ? -10.314 2.596 7.766 1.00 88.12 110 ILE A N 1
ATOM 835 C CA . ILE A 1 110 ? -11.330 1.554 7.942 1.00 88.12 110 ILE A CA 1
ATOM 836 C C . ILE A 1 110 ? -12.613 1.964 7.222 1.00 88.12 110 ILE A C 1
ATOM 838 O O . ILE A 1 110 ? -13.144 3.056 7.409 1.00 88.12 110 ILE A O 1
ATOM 842 N N . GLY A 1 111 ? -13.183 1.031 6.467 1.00 76.38 111 GLY A N 1
ATOM 843 C CA . GLY A 1 111 ? -14.518 1.171 5.898 1.00 76.38 111 GLY A CA 1
ATOM 844 C C . GLY A 1 111 ? -14.844 0.034 4.938 1.00 76.38 111 GLY A C 1
ATOM 845 O O . GLY A 1 111 ? -13.968 -0.735 4.535 1.00 76.38 111 GLY A O 1
ATOM 846 N N . GLN A 1 112 ? -16.109 -0.073 4.519 1.00 60.25 112 GLN A N 1
ATOM 847 C CA . GLN A 1 112 ? -16.506 -1.043 3.484 1.00 60.25 112 GLN A CA 1
ATOM 848 C C . GLN A 1 112 ? -15.779 -0.814 2.148 1.00 60.25 112 GLN A C 1
ATOM 850 O O . GLN A 1 112 ? -15.654 -1.733 1.337 1.00 60.25 112 GLN A O 1
ATOM 855 N N . HIS A 1 113 ? -15.290 0.404 1.912 1.00 61.94 113 HIS A N 1
ATOM 856 C CA . HIS A 1 113 ? -14.654 0.805 0.657 1.00 61.94 113 HIS A CA 1
ATOM 857 C C . HIS A 1 113 ? -13.221 1.304 0.826 1.00 61.94 113 HIS A C 1
ATOM 859 O O . HIS A 1 113 ? -12.662 1.846 -0.126 1.00 61.94 113 HIS A O 1
ATOM 865 N N . ASP A 1 114 ? -12.640 1.116 2.008 1.00 81.75 114 ASP A N 1
ATOM 866 C CA . ASP A 1 114 ? -11.306 1.607 2.327 1.00 81.75 114 ASP A CA 1
ATOM 867 C C . ASP A 1 114 ? -10.283 0.464 2.455 1.00 81.75 114 ASP A C 1
ATOM 869 O O . ASP A 1 114 ? -10.595 -0.705 2.198 1.00 81.75 114 ASP A O 1
ATOM 873 N N . LEU A 1 115 ? -9.035 0.818 2.757 1.00 88.50 115 LEU A N 1
ATOM 874 C CA . LEU A 1 115 ? -7.873 -0.065 2.670 1.00 88.50 115 LEU A CA 1
ATOM 875 C C . LEU A 1 115 ? -7.856 -1.152 3.751 1.00 88.50 115 LEU A C 1
ATOM 877 O O . LEU A 1 115 ? -7.368 -2.255 3.486 1.00 88.50 115 LEU A O 1
ATOM 881 N N . LEU A 1 116 ? -8.386 -0.858 4.941 1.00 92.62 116 LEU A N 1
ATOM 882 C CA . LEU A 1 116 ? -8.293 -1.716 6.118 1.00 92.62 116 LEU A CA 1
ATOM 883 C C . LEU A 1 116 ? -9.648 -2.289 6.551 1.00 92.62 116 LEU A C 1
ATOM 885 O O . LEU A 1 116 ? -10.711 -1.673 6.429 1.00 92.62 116 LEU A O 1
ATOM 889 N N . GLU A 1 117 ? -9.579 -3.491 7.108 1.00 91.75 117 GLU A N 1
ATOM 890 C CA . GLU A 1 117 ? -10.631 -4.132 7.886 1.00 91.75 117 GLU A CA 1
ATOM 891 C C . GLU A 1 117 ? -10.238 -4.139 9.358 1.00 91.75 117 GLU A C 1
ATOM 893 O O . GLU A 1 117 ? -9.076 -4.381 9.688 1.00 91.75 117 GLU A O 1
ATOM 898 N N . LEU A 1 118 ? -11.224 -3.921 10.226 1.00 91.50 118 LEU A N 1
ATOM 899 C CA . LEU A 1 118 ? -11.089 -4.073 11.668 1.00 91.50 118 LEU A CA 1
ATOM 900 C C . LEU A 1 118 ? -11.718 -5.394 12.087 1.00 91.50 118 LEU A C 1
ATOM 902 O O . LEU A 1 118 ? -12.860 -5.673 11.721 1.00 91.50 118 LEU A O 1
ATOM 906 N N . HIS A 1 119 ? -10.992 -6.172 12.875 1.00 89.50 119 HIS A N 1
ATOM 907 C CA . HIS A 1 119 ? -11.466 -7.415 13.460 1.00 89.50 119 HIS A CA 1
ATOM 908 C C . HIS A 1 119 ? -11.253 -7.350 14.967 1.00 89.50 119 HIS A C 1
ATOM 910 O O . HIS A 1 119 ? -10.159 -7.041 15.437 1.00 89.50 119 HIS A O 1
ATOM 916 N N . GLN A 1 120 ? -12.315 -7.612 15.720 1.00 85.56 120 GLN A N 1
ATOM 917 C CA . GLN A 1 120 ? -12.261 -7.669 17.174 1.00 85.56 120 GLN A CA 1
ATOM 918 C C . GLN A 1 120 ? -12.144 -9.136 17.589 1.00 85.56 120 GLN A C 1
ATOM 920 O O . GLN A 1 120 ? -13.064 -9.916 17.348 1.00 85.56 120 GLN A O 1
ATOM 925 N N . PHE A 1 121 ? -11.006 -9.502 18.175 1.00 80.19 121 PHE A N 1
ATOM 926 C CA . PHE A 1 121 ? -10.741 -10.835 18.710 1.00 80.19 121 PHE A CA 1
ATOM 927 C C . PHE A 1 121 ? -10.715 -10.746 20.232 1.00 80.19 121 PHE A C 1
ATOM 929 O O . PHE A 1 121 ? -9.728 -10.291 20.801 1.00 80.19 121 PHE A O 1
ATOM 936 N N . ASP A 1 122 ? -11.803 -11.149 20.887 1.00 82.56 122 ASP A N 1
ATOM 937 C CA . ASP A 1 122 ? -11.995 -11.054 22.339 1.00 82.56 122 ASP A CA 1
ATOM 938 C C . ASP A 1 122 ? -11.660 -9.654 22.900 1.00 82.56 122 ASP A C 1
ATOM 940 O O . ASP A 1 122 ? -12.490 -8.742 22.839 1.00 82.56 122 ASP A O 1
ATOM 944 N N . ALA A 1 123 ? -10.440 -9.479 23.423 1.00 77.38 123 ALA A N 1
ATOM 945 C CA . ALA A 1 123 ? -9.925 -8.249 24.026 1.00 77.38 123 ALA A CA 1
ATOM 946 C C . ALA A 1 123 ? -8.928 -7.471 23.139 1.00 77.38 123 ALA A C 1
ATOM 948 O O . ALA A 1 123 ? -8.465 -6.407 23.544 1.00 77.38 123 ALA A O 1
ATOM 949 N N . GLU A 1 124 ? -8.594 -7.973 21.948 1.00 81.56 124 GLU A N 1
ATOM 950 C CA . GLU A 1 124 ? -7.595 -7.387 21.053 1.00 81.56 124 GLU A CA 1
ATOM 951 C C . GLU A 1 124 ? -8.226 -6.889 19.745 1.00 81.56 124 GLU A C 1
ATOM 953 O O . GLU A 1 124 ? -9.019 -7.571 19.086 1.00 81.56 124 GLU A O 1
ATOM 958 N N . ILE A 1 125 ? -7.852 -5.673 19.352 1.00 87.25 125 ILE A N 1
ATOM 959 C CA . ILE A 1 125 ? -8.232 -5.087 18.071 1.00 87.25 125 ILE A CA 1
ATOM 960 C C . ILE A 1 125 ? -7.132 -5.399 17.063 1.00 87.25 125 ILE A C 1
ATOM 962 O O . ILE A 1 125 ? -5.994 -4.955 17.219 1.00 87.25 125 ILE A O 1
ATOM 966 N N . ARG A 1 126 ? -7.488 -6.116 15.997 1.00 91.94 126 ARG A N 1
ATOM 967 C CA . ARG A 1 126 ? -6.584 -6.416 14.887 1.00 91.94 126 ARG A CA 1
ATOM 968 C C . ARG A 1 126 ? -7.065 -5.774 13.601 1.00 91.94 126 ARG A C 1
ATOM 970 O O . ARG A 1 126 ? -8.259 -5.670 13.323 1.00 91.94 126 ARG A O 1
ATOM 977 N N . PHE A 1 127 ? -6.105 -5.372 12.793 1.00 93.12 127 PHE A N 1
ATOM 978 C CA . PHE A 1 127 ? -6.304 -4.777 11.487 1.00 93.12 127 PHE A CA 1
ATOM 979 C C . PHE A 1 127 ? -5.807 -5.744 10.420 1.00 93.12 127 PHE A C 1
ATOM 981 O O . PHE A 1 127 ? -4.934 -6.576 10.667 1.00 93.12 127 PHE A O 1
ATOM 988 N N . ARG A 1 128 ? -6.365 -5.634 9.217 1.00 92.25 128 ARG A N 1
ATOM 989 C CA . ARG A 1 128 ? -5.886 -6.357 8.036 1.00 92.25 128 ARG A CA 1
ATOM 990 C C . ARG A 1 128 ? -6.139 -5.532 6.787 1.00 92.25 128 ARG A C 1
ATOM 992 O O . ARG A 1 128 ? -7.176 -4.880 6.678 1.00 92.25 128 ARG A O 1
ATOM 999 N N . PHE A 1 129 ? -5.242 -5.600 5.808 1.00 90.94 129 PHE A N 1
ATOM 1000 C CA . PHE A 1 129 ? -5.530 -5.038 4.489 1.00 90.94 129 PHE A CA 1
ATOM 1001 C C . PHE A 1 129 ? -6.657 -5.820 3.813 1.00 90.94 129 PHE A C 1
ATOM 1003 O O . PHE A 1 129 ? -6.558 -7.029 3.611 1.00 90.94 129 PHE A O 1
ATOM 1010 N N . ARG A 1 130 ? -7.711 -5.115 3.394 1.00 89.19 130 ARG A N 1
ATOM 1011 C CA . ARG A 1 130 ? -8.836 -5.707 2.652 1.00 89.19 130 ARG A CA 1
ATOM 1012 C C . ARG A 1 130 ? -8.383 -6.332 1.331 1.00 89.19 130 ARG A C 1
ATOM 1014 O O . ARG A 1 130 ? -8.975 -7.296 0.853 1.00 89.19 130 ARG A O 1
ATOM 1021 N N . TYR A 1 131 ? -7.342 -5.760 0.731 1.00 84.62 131 TYR A N 1
ATOM 1022 C CA . TYR A 1 131 ? -6.775 -6.203 -0.535 1.00 84.62 131 TYR A CA 1
ATOM 1023 C C . TYR A 1 131 ? -5.320 -6.623 -0.321 1.00 84.62 131 TYR A C 1
ATOM 1025 O O . TYR A 1 131 ? -4.473 -5.746 -0.148 1.00 84.62 131 TYR A O 1
ATOM 1033 N N . PRO A 1 132 ? -5.000 -7.929 -0.390 1.00 72.25 132 PRO A N 1
ATOM 1034 C CA . PRO A 1 132 ? -3.634 -8.421 -0.192 1.00 72.25 132 PRO A CA 1
ATOM 1035 C C . PRO A 1 132 ? -2.602 -7.768 -1.123 1.00 72.25 132 PRO A C 1
ATOM 1037 O O . PRO A 1 132 ? -1.464 -7.548 -0.734 1.00 72.25 132 PRO A O 1
ATOM 1040 N N . GLY A 1 133 ? -3.003 -7.377 -2.339 1.00 81.88 133 GLY A N 1
ATOM 1041 C CA . GLY A 1 133 ? -2.113 -6.684 -3.278 1.00 81.88 133 GLY A CA 1
ATOM 1042 C C . GLY A 1 133 ? -1.651 -5.296 -2.815 1.00 81.88 133 GLY A C 1
ATOM 1043 O O . GLY A 1 133 ? -0.627 -4.816 -3.288 1.00 81.88 133 GLY A O 1
ATOM 1044 N N . VAL A 1 134 ? -2.369 -4.653 -1.886 1.00 87.38 134 VAL A N 1
ATOM 1045 C CA . VAL A 1 134 ? -2.016 -3.316 -1.380 1.00 87.38 134 VAL A CA 1
ATOM 1046 C C . VAL A 1 134 ? -0.800 -3.375 -0.466 1.00 87.38 134 VAL A C 1
ATOM 1048 O O . VAL A 1 134 ? 0.095 -2.548 -0.615 1.00 87.38 134 VAL A O 1
ATOM 1051 N N . SER A 1 135 ? -0.726 -4.352 0.443 1.00 87.88 135 SER A N 1
ATOM 1052 C CA . SER A 1 135 ? 0.432 -4.483 1.334 1.00 87.88 135 SER A CA 1
ATOM 1053 C C . SER A 1 135 ? 1.704 -4.750 0.530 1.00 87.88 135 SER A C 1
ATOM 1055 O O . SER A 1 135 ? 2.709 -4.073 0.730 1.00 87.88 135 SER A O 1
ATOM 1057 N N . SER A 1 136 ? 1.650 -5.650 -0.458 1.00 84.75 136 SER A N 1
ATOM 1058 C CA . SER A 1 136 ? 2.785 -5.913 -1.349 1.00 84.75 136 SER A CA 1
ATOM 1059 C C . SER A 1 136 ? 3.214 -4.673 -2.142 1.00 84.75 136 SER A C 1
ATOM 1061 O O . SER A 1 136 ? 4.410 -4.391 -2.223 1.00 84.75 136 SER A O 1
ATOM 1063 N N . LEU A 1 137 ? 2.257 -3.898 -2.669 1.00 87.31 137 LEU A N 1
ATOM 1064 C CA . LEU A 1 137 ? 2.539 -2.640 -3.363 1.00 87.31 137 LEU A CA 1
ATOM 1065 C C . LEU A 1 137 ? 3.232 -1.632 -2.438 1.00 87.31 137 LEU A C 1
ATOM 1067 O O . LEU A 1 137 ? 4.245 -1.047 -2.820 1.00 87.31 137 LEU A O 1
ATOM 1071 N N . LEU A 1 138 ? 2.729 -1.454 -1.214 1.00 90.00 138 LEU A N 1
ATOM 1072 C CA . LEU A 1 138 ? 3.309 -0.543 -0.224 1.00 90.00 138 LEU A CA 1
ATOM 1073 C C . LEU A 1 138 ? 4.744 -0.947 0.128 1.00 90.00 138 LEU A C 1
ATOM 1075 O O . LEU A 1 138 ? 5.648 -0.111 0.081 1.00 90.00 138 LEU A O 1
ATOM 1079 N N . LEU A 1 139 ? 4.983 -2.232 0.397 1.00 88.75 139 LEU A N 1
ATOM 1080 C CA . LEU A 1 139 ? 6.317 -2.747 0.704 1.00 88.75 139 LEU A CA 1
ATOM 1081 C C . LEU A 1 139 ? 7.294 -2.523 -0.451 1.00 88.75 139 LEU A C 1
ATOM 1083 O O . LEU A 1 139 ? 8.390 -2.001 -0.231 1.00 88.75 139 LEU A O 1
ATOM 1087 N N . MET A 1 140 ? 6.886 -2.848 -1.676 1.00 86.38 140 MET A N 1
ATOM 1088 C CA . MET A 1 140 ? 7.716 -2.693 -2.869 1.00 86.38 140 MET A CA 1
ATOM 1089 C C . MET A 1 140 ? 7.982 -1.215 -3.192 1.00 86.38 140 MET A C 1
ATOM 1091 O O . MET A 1 140 ? 9.119 -0.860 -3.499 1.00 86.38 140 MET A O 1
ATOM 1095 N N . SER A 1 141 ? 6.992 -0.333 -3.009 1.00 87.06 141 SER A N 1
ATOM 1096 C CA . SER A 1 141 ? 7.181 1.120 -3.122 1.00 87.06 141 SER A CA 1
ATOM 1097 C C . SER A 1 141 ? 8.179 1.657 -2.086 1.00 87.06 141 SER A C 1
ATOM 1099 O O . SER A 1 141 ? 9.028 2.485 -2.411 1.00 87.06 141 SER A O 1
ATOM 1101 N N . SER A 1 142 ? 8.149 1.130 -0.855 1.00 88.56 142 SER A N 1
ATOM 1102 C CA . SER A 1 142 ? 9.085 1.524 0.203 1.00 88.56 142 SER A CA 1
ATOM 1103 C C . SER A 1 142 ? 10.513 1.043 -0.072 1.00 88.56 142 SER A C 1
ATOM 1105 O O . SER A 1 142 ? 11.473 1.765 0.195 1.00 88.56 142 SER A O 1
ATOM 1107 N N . ALA A 1 143 ? 10.664 -0.162 -0.633 1.00 85.38 143 ALA A N 1
ATOM 1108 C CA . ALA A 1 143 ? 11.957 -0.702 -1.034 1.00 85.38 143 ALA A CA 1
ATOM 1109 C C . ALA A 1 143 ? 12.560 0.122 -2.180 1.00 85.38 143 ALA A C 1
ATOM 1111 O O . ALA A 1 143 ? 13.735 0.471 -2.125 1.00 85.38 143 ALA A O 1
ATOM 1112 N N . MET A 1 144 ? 11.736 0.505 -3.158 1.00 83.00 144 MET A N 1
ATOM 1113 C CA . MET A 1 144 ? 12.116 1.417 -4.236 1.00 83.00 144 MET A CA 1
ATOM 1114 C C . MET A 1 144 ? 12.595 2.776 -3.732 1.00 83.00 144 MET A C 1
ATOM 1116 O O . MET A 1 144 ? 13.666 3.228 -4.125 1.00 83.00 144 MET A O 1
ATOM 1120 N N . ALA A 1 145 ? 11.826 3.417 -2.849 1.00 83.50 145 ALA A N 1
ATOM 1121 C CA . ALA A 1 145 ? 12.180 4.728 -2.311 1.00 83.50 145 ALA A CA 1
ATOM 1122 C C . ALA A 1 145 ? 13.538 4.700 -1.590 1.00 83.50 145 ALA A C 1
ATOM 1124 O O . ALA A 1 145 ? 14.335 5.619 -1.740 1.00 83.50 145 ALA A O 1
ATOM 1125 N N . ARG A 1 146 ? 13.839 3.609 -0.874 1.00 81.12 146 ARG A N 1
ATOM 1126 C CA . ARG A 1 146 ? 15.141 3.397 -0.225 1.00 81.12 146 ARG A CA 1
ATOM 1127 C C . ARG A 1 146 ? 16.307 3.197 -1.192 1.00 81.12 146 ARG A C 1
ATOM 1129 O O . ARG A 1 146 ? 17.436 3.417 -0.786 1.00 81.12 146 ARG A O 1
ATOM 1136 N N . MET A 1 147 ? 16.064 2.716 -2.409 1.00 71.44 147 MET A N 1
ATOM 1137 C CA . MET A 1 147 ? 17.115 2.559 -3.423 1.00 71.44 147 MET A CA 1
ATOM 1138 C C . MET A 1 147 ? 17.452 3.880 -4.125 1.00 71.44 147 MET A C 1
ATOM 1140 O O . MET A 1 147 ? 18.492 3.973 -4.767 1.00 71.44 147 MET A O 1
ATOM 1144 N N . ALA A 1 148 ? 16.557 4.867 -4.051 1.00 68.38 148 ALA A N 1
ATOM 1145 C CA . ALA A 1 148 ? 16.735 6.184 -4.656 1.00 68.38 148 ALA A CA 1
ATOM 1146 C C . ALA A 1 148 ? 17.313 7.237 -3.688 1.00 68.38 148 ALA A C 1
ATOM 1148 O O . ALA A 1 148 ? 17.672 8.322 -4.144 1.00 68.38 148 ALA A O 1
ATOM 1149 N N . ALA A 1 149 ? 17.355 6.933 -2.385 1.00 56.22 149 ALA A N 1
ATOM 1150 C CA . ALA A 1 149 ? 17.895 7.779 -1.317 1.00 56.22 149 ALA A CA 1
ATOM 1151 C C . ALA A 1 149 ? 19.358 7.427 -1.021 1.00 56.22 149 ALA A C 1
ATOM 1153 O O . ALA A 1 149 ? 20.130 8.371 -0.746 1.00 56.22 149 ALA A O 1
#

Foldseek 3Di:
DDPDPDCPPLVVQLVVQQCVQCVVVVHPDRDPVSSLVSLVVVLVVLLVPDDPLAVVQCPDPLVVVCLLLLLLLLVQLPDPVSKHALVSSCVSSVDPDDSVVSVVSVVVQDDPRGQWHWDDDPPTIIIGGPDNSSSVSSNSVVVSVVVVD

Secondary structure (DSSP, 8-state):
----TT-HHHHHHHHHHHHHHHHHTT-SS--HHHHHHHHHHHHHHHHHHS-HHHHHHHHSHHHHHTHHHHHHHHHHTTSTT-EE-HHHHHHHHTS---HHHHHHHHHTTBSTTSSEEEEEETTEEEEEESSHHHHHHHHHHHHHHHHH-

Radius of gyration: 17.15 Å; chains: 1; bounding box: 40×31×52 Å

Sequence (149 aa):
TTMAGGLPYLVRLIAHQAGLAALDGRRSGVSDNDARIAVERVLTDWNASLPRRVQVSLGREEARLNWPLLIAAARAGSSADGYFSVDDVITELNNSQPVAAVERDLRRFIGQHDLLELHQFDAEIRFRFRYPGVSSLLLMSSAMARMAA